Protein AF-A0A239G3A6-F1 (afdb_monomer_lite)

Radius of gyration: 19.01 Å; chains: 1; bounding box: 45×34×50 Å

pLDDT: mean 75.87, std 16.58, range [33.16, 96.88]

Structure (mmCIF, N/CA/C/O backbone):
data_AF-A0A239G3A6-F1
#
_entry.id   AF-A0A239G3A6-F1
#
loop_
_atom_site.group_PDB
_atom_site.id
_atom_site.type_symbol
_atom_site.label_atom_id
_atom_site.label_alt_id
_atom_site.label_comp_id
_atom_site.label_asym_id
_atom_site.label_entity_id
_atom_site.label_seq_id
_atom_site.pdbx_PDB_ins_code
_atom_site.Cartn_x
_atom_site.Cartn_y
_atom_site.Cartn_z
_atom_site.occupancy
_atom_site.B_iso_or_equiv
_atom_site.auth_seq_id
_atom_site.auth_comp_id
_atom_site.auth_asym_id
_atom_site.auth_atom_id
_atom_site.pdbx_PDB_model_num
ATOM 1 N N . MET A 1 1 ? 5.414 -31.200 4.650 1.00 35.84 1 MET A N 1
ATOM 2 C CA . MET A 1 1 ? 6.244 -30.000 4.411 1.00 35.84 1 MET A CA 1
ATOM 3 C C . MET A 1 1 ? 5.392 -28.781 4.725 1.00 35.84 1 MET A C 1
ATOM 5 O O . MET A 1 1 ? 4.551 -28.415 3.920 1.00 35.84 1 MET A O 1
ATOM 9 N N . THR A 1 2 ? 5.525 -28.219 5.922 1.00 33.16 2 THR A N 1
ATOM 10 C CA . THR A 1 2 ? 4.813 -27.003 6.347 1.00 33.16 2 THR A CA 1
ATOM 11 C C . THR A 1 2 ? 5.806 -25.848 6.345 1.00 33.16 2 THR A C 1
ATOM 13 O O . THR A 1 2 ? 6.670 -25.772 7.216 1.00 33.16 2 THR A O 1
ATOM 16 N N . PHE A 1 3 ? 5.716 -24.981 5.337 1.00 40.97 3 PHE A N 1
ATOM 17 C CA . PHE A 1 3 ? 6.444 -23.714 5.286 1.00 40.97 3 PHE A CA 1
ATOM 18 C C . PHE A 1 3 ? 5.805 -22.738 6.285 1.00 40.97 3 PHE A C 1
ATOM 20 O O . PHE A 1 3 ? 4.910 -21.978 5.933 1.00 40.97 3 PHE A O 1
ATOM 27 N N . ASN A 1 4 ? 6.254 -22.764 7.542 1.00 43.81 4 ASN A N 1
ATOM 28 C CA . ASN A 1 4 ? 6.012 -21.667 8.481 1.00 43.81 4 ASN A CA 1
ATOM 29 C C . ASN A 1 4 ? 7.045 -20.569 8.208 1.00 43.81 4 ASN A C 1
ATOM 31 O O . ASN A 1 4 ? 8.070 -20.471 8.880 1.00 43.81 4 ASN A O 1
ATOM 35 N N . GLY A 1 5 ? 6.785 -19.763 7.179 1.00 42.34 5 GLY A N 1
ATOM 36 C CA . GLY A 1 5 ? 7.479 -18.497 6.983 1.00 42.34 5 GLY A CA 1
ATOM 37 C C . GLY A 1 5 ? 7.017 -17.516 8.053 1.00 42.34 5 GLY A C 1
ATOM 38 O O . GLY A 1 5 ? 6.020 -16.824 7.869 1.00 42.34 5 GLY A O 1
ATOM 39 N N . VAL A 1 6 ? 7.720 -17.485 9.184 1.00 44.38 6 VAL A N 1
ATOM 40 C CA . VAL A 1 6 ? 7.606 -16.394 10.153 1.00 44.38 6 VAL A CA 1
ATOM 41 C C . VAL A 1 6 ? 8.054 -15.133 9.425 1.00 44.38 6 VAL A C 1
ATOM 43 O O . VAL A 1 6 ? 9.234 -14.968 9.129 1.00 44.38 6 VAL A O 1
ATOM 46 N N . TYR A 1 7 ? 7.109 -14.262 9.084 1.00 47.41 7 TYR A N 1
ATOM 47 C CA . TYR A 1 7 ? 7.431 -12.922 8.619 1.00 47.41 7 TYR A CA 1
ATOM 48 C C . TYR A 1 7 ? 8.029 -12.177 9.816 1.00 47.41 7 TYR A C 1
ATOM 50 O O . TYR A 1 7 ? 7.297 -11.703 10.683 1.00 47.41 7 TYR A O 1
ATOM 58 N N . SER A 1 8 ? 9.358 -12.161 9.916 1.00 44.41 8 SER A N 1
ATOM 59 C CA . SER A 1 8 ? 10.071 -11.373 10.915 1.00 44.41 8 SER A CA 1
ATOM 60 C C . SER A 1 8 ? 10.140 -9.931 10.409 1.00 44.41 8 SER A C 1
ATOM 62 O O . SER A 1 8 ? 10.847 -9.666 9.435 1.00 44.41 8 SER A O 1
ATOM 64 N N . PRO A 1 9 ? 9.428 -8.964 11.016 1.00 50.06 9 PRO A N 1
ATOM 65 C CA . PRO A 1 9 ? 9.542 -7.564 10.613 1.00 50.06 9 PRO A CA 1
ATOM 66 C C . PRO A 1 9 ? 10.963 -7.005 10.830 1.00 50.06 9 PRO A C 1
ATOM 68 O O . PRO A 1 9 ? 11.313 -5.999 10.212 1.00 50.06 9 PRO A O 1
ATOM 71 N N . MET A 1 10 ? 11.796 -7.668 11.649 1.00 44.66 10 MET A N 1
ATOM 72 C CA . MET A 1 10 ? 13.162 -7.231 11.965 1.00 44.66 10 MET A CA 1
ATOM 73 C C . MET A 1 10 ? 14.193 -7.531 10.868 1.00 44.66 10 MET A C 1
ATOM 75 O O . MET A 1 10 ? 15.123 -6.746 10.719 1.00 44.66 10 MET A O 1
ATOM 79 N N . ASP A 1 11 ? 13.997 -8.548 10.019 1.00 47.81 11 ASP A N 1
ATOM 80 C CA . ASP A 1 11 ? 14.952 -8.854 8.927 1.00 47.81 11 ASP A CA 1
ATOM 81 C C . ASP A 1 11 ? 14.971 -7.769 7.837 1.00 47.81 11 ASP A C 1
ATOM 83 O O . ASP A 1 11 ? 15.853 -7.715 6.984 1.00 47.81 11 ASP A O 1
ATOM 87 N N . SER A 1 12 ? 13.981 -6.876 7.865 1.00 53.81 12 SER A N 1
ATOM 88 C CA . SER A 1 12 ? 13.856 -5.751 6.948 1.00 53.81 12 SER A CA 1
ATOM 89 C C . SER A 1 12 ? 14.387 -4.433 7.521 1.00 53.81 12 SER A C 1
ATOM 91 O O . SER A 1 12 ? 14.243 -3.408 6.865 1.00 53.81 12 SER A O 1
ATOM 93 N N . ALA A 1 13 ? 14.965 -4.394 8.721 1.00 55.19 13 ALA A N 1
ATOM 94 C CA . ALA A 1 13 ? 15.530 -3.156 9.272 1.00 55.19 13 ALA A CA 1
ATOM 95 C C . ALA A 1 13 ? 17.036 -3.025 8.985 1.00 55.19 13 ALA A C 1
ATOM 97 O O . ALA A 1 13 ? 17.482 -1.937 8.633 1.00 55.19 13 ALA A O 1
ATOM 98 N N . ASP A 1 14 ? 17.776 -4.136 9.041 1.00 54.28 14 ASP A N 1
ATOM 99 C CA . ASP A 1 14 ? 19.243 -4.161 8.885 1.00 54.28 14 ASP A CA 1
ATOM 100 C C . ASP A 1 14 ? 19.722 -4.313 7.434 1.00 54.28 14 ASP A C 1
ATOM 102 O O . ASP A 1 14 ? 20.913 -4.221 7.141 1.00 54.28 14 ASP A O 1
ATOM 106 N N . GLU A 1 15 ? 18.803 -4.543 6.498 1.00 60.66 15 GLU A N 1
ATOM 107 C CA . GLU A 1 15 ? 19.148 -4.666 5.090 1.00 60.66 15 GLU A CA 1
ATOM 108 C C . GLU A 1 15 ? 19.317 -3.297 4.424 1.00 60.66 15 GLU A C 1
ATOM 110 O O . GLU A 1 15 ? 18.360 -2.510 4.382 1.00 60.66 15 GLU A O 1
ATOM 115 N N . ASP A 1 16 ? 20.499 -3.074 3.834 1.00 80.12 16 ASP A N 1
ATOM 116 C CA . ASP A 1 16 ? 20.814 -1.900 3.020 1.00 80.12 16 ASP A CA 1
ATOM 117 C C . ASP A 1 16 ? 19.675 -1.632 2.027 1.00 80.12 16 ASP A C 1
ATOM 119 O O . ASP A 1 16 ? 19.235 -2.499 1.258 1.00 80.12 16 ASP A O 1
ATOM 123 N N . ILE A 1 17 ? 19.169 -0.400 2.068 1.00 74.31 17 ILE A N 1
ATOM 124 C CA . ILE A 1 17 ? 18.097 0.070 1.200 1.00 74.31 17 ILE A CA 1
ATOM 125 C C . ILE A 1 17 ? 18.433 -0.172 -0.277 1.00 74.31 17 ILE A C 1
ATOM 127 O O . ILE A 1 17 ? 17.538 -0.506 -1.055 1.00 74.31 17 ILE A O 1
ATOM 131 N N . VAL A 1 18 ? 19.712 -0.089 -0.656 1.00 73.25 18 VAL A N 1
ATOM 132 C CA . VAL A 1 18 ? 20.188 -0.328 -2.023 1.00 73.25 18 VAL A CA 1
ATOM 133 C C . VAL A 1 18 ? 20.012 -1.791 -2.424 1.00 73.25 18 VAL A C 1
ATOM 135 O O . VAL A 1 18 ? 19.474 -2.069 -3.498 1.00 73.25 18 VAL A O 1
ATOM 138 N N . ASP A 1 19 ? 20.403 -2.735 -1.571 1.00 77.00 19 ASP A N 1
ATOM 139 C CA . ASP A 1 19 ? 20.287 -4.168 -1.864 1.00 77.00 19 ASP A CA 1
ATOM 140 C C . ASP A 1 19 ? 18.828 -4.614 -1.922 1.00 77.00 19 ASP A C 1
ATOM 142 O O . ASP A 1 19 ? 18.420 -5.377 -2.807 1.00 77.00 19 ASP A O 1
ATOM 146 N N . ARG A 1 20 ? 17.994 -4.053 -1.047 1.00 77.75 20 ARG A N 1
ATOM 147 C CA . ARG A 1 20 ? 16.549 -4.264 -1.092 1.00 77.75 20 ARG A CA 1
ATOM 148 C C . ARG A 1 20 ? 15.940 -3.758 -2.391 1.00 77.75 20 ARG A C 1
ATOM 150 O O . ARG A 1 20 ? 15.157 -4.477 -3.016 1.00 77.75 20 ARG A O 1
ATOM 157 N N . LEU A 1 21 ? 16.302 -2.544 -2.808 1.00 74.75 21 LEU A N 1
ATOM 158 C CA . LEU A 1 21 ? 15.837 -1.954 -4.062 1.00 74.75 21 LEU A CA 1
ATOM 159 C C . LEU A 1 21 ? 16.301 -2.778 -5.264 1.00 74.75 21 LEU A C 1
ATOM 161 O O . LEU A 1 21 ? 15.486 -3.059 -6.139 1.00 74.75 21 LEU A O 1
ATOM 165 N N . ARG A 1 22 ? 17.551 -3.257 -5.274 1.00 76.75 22 ARG A N 1
ATOM 166 C CA . ARG A 1 22 ? 18.077 -4.136 -6.331 1.00 76.75 22 ARG A CA 1
ATOM 167 C C . ARG A 1 22 ? 17.282 -5.427 -6.457 1.00 76.75 22 ARG A C 1
ATOM 169 O O . ARG A 1 22 ? 16.811 -5.736 -7.545 1.00 76.75 22 ARG A O 1
ATOM 176 N N . ARG A 1 23 ? 17.053 -6.153 -5.357 1.00 81.38 23 ARG A N 1
ATOM 177 C CA . ARG A 1 23 ? 16.260 -7.398 -5.397 1.00 81.38 23 ARG A CA 1
ATOM 178 C C . ARG A 1 23 ? 14.828 -7.147 -5.843 1.00 81.38 23 ARG A C 1
ATOM 180 O O . ARG A 1 23 ? 14.238 -7.978 -6.529 1.00 81.38 23 ARG A O 1
ATOM 187 N N . ARG A 1 24 ? 14.257 -6.010 -5.451 1.00 76.38 24 ARG A N 1
ATOM 188 C CA . ARG A 1 24 ? 12.902 -5.630 -5.850 1.00 76.38 24 ARG A CA 1
ATOM 189 C C . ARG A 1 24 ? 12.837 -5.274 -7.335 1.00 76.38 24 ARG A C 1
ATOM 191 O O . ARG A 1 24 ? 11.909 -5.721 -7.997 1.00 76.38 24 ARG A O 1
ATOM 198 N N . ALA A 1 25 ? 13.847 -4.583 -7.860 1.00 73.88 25 ALA A N 1
ATOM 199 C CA . ALA A 1 25 ? 13.998 -4.325 -9.288 1.00 73.88 25 ALA A CA 1
ATOM 200 C C . ALA A 1 25 ? 14.161 -5.630 -10.085 1.00 73.88 25 ALA A C 1
ATOM 202 O O . ALA A 1 25 ? 13.495 -5.796 -11.098 1.00 73.88 25 ALA A O 1
ATOM 203 N N . THR A 1 26 ? 14.953 -6.596 -9.603 1.00 81.56 26 THR A N 1
ATOM 204 C CA . THR A 1 26 ? 15.060 -7.929 -10.226 1.00 81.56 26 THR A CA 1
ATOM 205 C C . THR A 1 26 ? 13.699 -8.616 -10.316 1.00 81.56 26 THR A C 1
ATOM 207 O O . THR A 1 26 ? 13.288 -9.009 -11.400 1.00 81.56 26 THR A O 1
ATOM 210 N N . ARG A 1 27 ? 12.939 -8.664 -9.214 1.00 81.25 27 ARG A N 1
ATOM 211 C CA . ARG A 1 27 ? 11.586 -9.248 -9.222 1.00 81.25 27 ARG A CA 1
ATOM 212 C C . ARG A 1 27 ? 10.610 -8.491 -10.127 1.00 81.25 27 ARG A C 1
ATOM 214 O O . ARG A 1 27 ? 9.687 -9.098 -10.657 1.00 81.25 27 ARG A O 1
ATOM 221 N N . ALA A 1 28 ? 10.767 -7.172 -10.256 1.00 73.88 28 ALA A N 1
ATOM 222 C CA . ALA A 1 28 ? 9.947 -6.369 -11.157 1.00 73.88 28 ALA A CA 1
ATOM 223 C C . ALA A 1 28 ? 10.242 -6.716 -12.624 1.00 73.88 28 ALA A C 1
ATOM 225 O O . ALA A 1 28 ? 9.298 -6.915 -13.380 1.00 73.88 28 ALA A O 1
ATOM 226 N N . ARG A 1 29 ? 11.520 -6.886 -12.995 1.00 75.06 29 ARG A N 1
ATOM 227 C CA . ARG A 1 29 ? 11.923 -7.365 -14.331 1.00 75.06 29 ARG A CA 1
ATOM 228 C C . ARG A 1 29 ? 11.362 -8.754 -14.633 1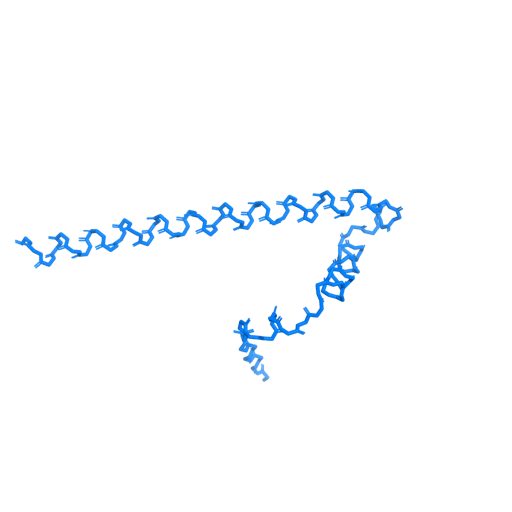.00 75.06 29 ARG A C 1
ATOM 230 O O . ARG A 1 29 ? 10.868 -8.974 -15.728 1.00 75.06 29 ARG A O 1
ATOM 237 N N . ASP A 1 30 ? 11.365 -9.657 -13.653 1.00 79.81 30 ASP A N 1
ATOM 238 C CA . ASP A 1 30 ? 10.787 -10.999 -13.821 1.00 79.81 30 ASP A CA 1
ATOM 239 C C . ASP A 1 30 ? 9.262 -10.962 -14.035 1.00 79.81 30 ASP A C 1
ATOM 241 O O . ASP A 1 30 ? 8.702 -11.819 -14.717 1.00 79.81 30 ASP A O 1
ATOM 245 N N . ARG A 1 31 ? 8.573 -9.982 -13.433 1.00 76.50 31 ARG A N 1
ATOM 246 C CA . ARG A 1 31 ? 7.116 -9.809 -13.551 1.00 76.50 31 ARG A CA 1
ATOM 247 C C . ARG A 1 31 ? 6.707 -9.116 -14.851 1.00 76.50 31 ARG A C 1
ATOM 249 O O . ARG A 1 31 ? 5.642 -9.429 -15.376 1.00 76.50 31 ARG A O 1
ATOM 256 N N . TYR A 1 32 ? 7.534 -8.196 -15.338 1.00 72.06 32 TYR A N 1
ATOM 257 C CA . TYR A 1 32 ? 7.299 -7.396 -16.538 1.00 72.06 32 TYR A CA 1
ATOM 258 C C . TYR A 1 32 ? 8.472 -7.583 -17.515 1.00 72.06 32 TYR A C 1
ATOM 260 O O . TYR A 1 32 ? 9.298 -6.681 -17.664 1.00 72.06 32 TYR A O 1
ATOM 268 N N . PRO A 1 33 ? 8.592 -8.769 -18.146 1.00 74.31 33 PRO A N 1
ATOM 269 C CA . PRO A 1 33 ? 9.729 -9.090 -19.008 1.00 74.31 33 PRO A CA 1
ATOM 270 C C . PRO A 1 33 ? 9.801 -8.189 -20.247 1.00 74.31 33 PRO A C 1
ATOM 272 O O . PRO A 1 33 ? 10.898 -7.877 -20.703 1.00 74.31 33 PRO A O 1
ATOM 275 N N . ASP A 1 34 ? 8.652 -7.731 -20.748 1.00 80.19 34 ASP A N 1
ATOM 276 C CA . ASP A 1 34 ? 8.558 -6.856 -21.923 1.00 80.19 34 ASP A CA 1
ATOM 277 C C . ASP A 1 34 ? 9.061 -5.428 -21.638 1.00 80.19 34 ASP A C 1
ATOM 279 O O . ASP A 1 34 ? 9.559 -4.754 -22.536 1.00 80.19 34 ASP A O 1
ATOM 283 N N . ASP A 1 35 ? 9.011 -5.004 -20.371 1.00 74.25 35 ASP A N 1
ATOM 284 C CA . ASP A 1 35 ? 9.455 -3.687 -19.898 1.00 74.25 35 ASP A CA 1
ATOM 285 C C . ASP A 1 35 ? 10.791 -3.774 -19.136 1.00 74.25 35 ASP A C 1
ATOM 287 O O . ASP A 1 35 ? 11.224 -2.820 -18.485 1.00 74.25 35 ASP A O 1
ATOM 291 N N . ALA A 1 36 ? 11.469 -4.928 -19.187 1.00 72.06 36 ALA A N 1
ATOM 292 C CA . ALA A 1 36 ? 12.648 -5.213 -18.371 1.00 72.06 36 ALA A CA 1
ATOM 293 C C . ALA A 1 36 ? 13.843 -4.292 -18.669 1.00 72.06 36 ALA A C 1
ATOM 295 O O . ALA A 1 36 ? 14.738 -4.168 -17.824 1.00 72.06 36 ALA A O 1
ATOM 296 N N . ASP A 1 37 ? 13.862 -3.670 -19.847 1.00 77.25 37 ASP A N 1
ATOM 297 C CA . ASP A 1 37 ? 14.894 -2.730 -20.287 1.00 77.25 37 ASP A CA 1
ATOM 298 C C . ASP A 1 37 ? 14.472 -1.257 -20.140 1.00 77.25 37 ASP A C 1
ATOM 300 O O . ASP A 1 37 ? 15.283 -0.367 -20.399 1.00 77.25 37 ASP A O 1
ATOM 304 N N . ASP A 1 38 ? 13.252 -0.983 -19.655 1.00 80.00 38 ASP A N 1
ATOM 305 C CA . ASP A 1 38 ? 12.804 0.360 -19.280 1.00 80.00 38 ASP A CA 1
ATOM 306 C C . ASP A 1 38 ? 12.774 0.537 -17.747 1.00 80.00 38 ASP A C 1
ATOM 308 O O . ASP A 1 38 ? 11.764 0.276 -17.078 1.00 80.00 38 ASP A O 1
ATOM 312 N N . PRO A 1 39 ? 13.867 1.039 -17.145 1.00 72.50 39 PRO A N 1
ATOM 313 C CA . PRO A 1 39 ? 13.931 1.259 -15.705 1.00 72.50 39 PRO A CA 1
ATOM 314 C C . PRO A 1 39 ? 12.911 2.291 -15.205 1.00 72.50 39 PRO A C 1
ATOM 316 O O . PRO A 1 39 ? 12.544 2.248 -14.031 1.00 72.50 39 PRO A O 1
ATOM 319 N N . THR A 1 40 ? 12.433 3.200 -16.060 1.00 76.44 40 THR A N 1
ATOM 320 C CA . THR A 1 40 ? 11.454 4.223 -15.666 1.00 76.44 40 THR A CA 1
ATOM 321 C C . THR A 1 40 ? 10.096 3.582 -15.419 1.00 76.44 40 THR A C 1
ATOM 323 O O . THR A 1 40 ? 9.474 3.841 -14.387 1.00 76.44 40 THR A O 1
ATOM 326 N N . THR A 1 41 ? 9.677 2.683 -16.310 1.00 76.56 41 THR A N 1
ATOM 327 C CA . THR A 1 41 ? 8.434 1.914 -16.178 1.00 76.56 41 THR A CA 1
ATOM 328 C C . THR A 1 41 ? 8.475 0.982 -14.9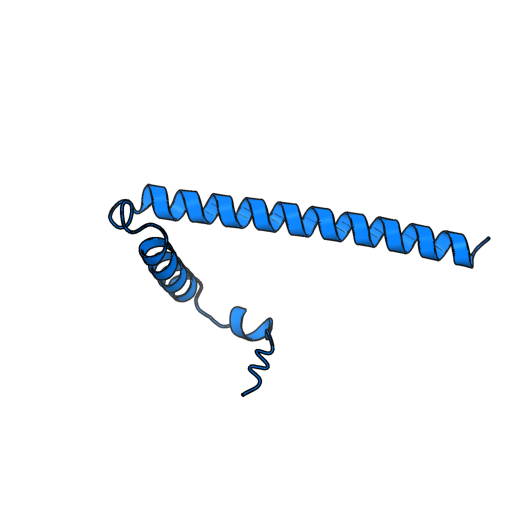66 1.00 76.56 41 THR A C 1
ATOM 330 O O . THR A 1 41 ? 7.535 0.964 -14.169 1.00 76.56 41 THR A O 1
ATOM 333 N N . LEU A 1 42 ? 9.595 0.290 -14.733 1.00 73.25 42 LEU A N 1
ATOM 334 C CA . LEU A 1 42 ? 9.757 -0.589 -13.566 1.00 73.25 42 LEU A CA 1
ATOM 335 C C . LEU A 1 42 ? 9.705 0.173 -12.231 1.00 73.25 42 LEU A C 1
ATOM 337 O O . LEU A 1 42 ? 9.060 -0.277 -11.281 1.00 73.25 42 LEU A O 1
ATOM 341 N N . VAL A 1 43 ? 10.373 1.328 -12.143 1.00 76.75 43 VAL A N 1
ATOM 342 C CA . VAL A 1 43 ? 10.341 2.177 -10.940 1.00 76.75 43 VAL A CA 1
ATOM 343 C C . VAL A 1 43 ? 8.961 2.810 -10.756 1.00 76.75 43 VAL A C 1
ATOM 345 O O . VAL A 1 43 ? 8.455 2.825 -9.635 1.00 76.75 43 VAL A O 1
ATOM 348 N N . GLY A 1 44 ? 8.324 3.273 -11.835 1.00 75.94 44 GLY A N 1
ATOM 349 C CA . GLY A 1 44 ? 6.962 3.808 -11.805 1.00 75.94 44 GLY A CA 1
ATOM 350 C C . GLY A 1 44 ? 5.946 2.787 -11.287 1.00 75.94 44 GLY A C 1
ATOM 351 O O . GLY A 1 44 ? 5.169 3.097 -10.384 1.00 75.94 44 GLY A O 1
ATOM 352 N N . GLY A 1 45 ? 6.014 1.543 -11.773 1.00 76.06 45 GLY A N 1
ATOM 353 C CA . GLY A 1 45 ? 5.186 0.442 -11.276 1.00 76.06 45 GLY A CA 1
ATOM 354 C C . GLY A 1 45 ? 5.441 0.133 -9.799 1.00 76.06 45 GLY A C 1
ATOM 355 O O . GLY A 1 45 ? 4.502 -0.067 -9.031 1.00 76.06 45 GLY A O 1
ATOM 356 N N . LEU A 1 46 ? 6.703 0.175 -9.362 1.00 78.38 46 LEU A N 1
ATOM 357 C CA . LEU A 1 46 ? 7.042 -0.040 -7.958 1.00 78.38 46 LEU A CA 1
ATOM 358 C C . LEU A 1 46 ? 6.481 1.062 -7.041 1.00 78.38 46 LEU A C 1
ATOM 360 O O . LEU A 1 46 ? 6.022 0.757 -5.940 1.00 78.38 46 LEU A O 1
ATOM 364 N N . ILE A 1 47 ? 6.512 2.325 -7.472 1.00 80.00 47 ILE A N 1
ATOM 365 C CA . ILE A 1 47 ? 5.911 3.444 -6.729 1.00 80.00 47 ILE A CA 1
ATOM 366 C C . ILE A 1 47 ? 4.401 3.232 -6.597 1.00 80.00 47 ILE A C 1
ATOM 368 O O . ILE A 1 47 ? 3.885 3.290 -5.480 1.00 80.00 47 ILE A O 1
ATOM 372 N N . ALA A 1 48 ? 3.718 2.901 -7.696 1.00 77.38 48 ALA A N 1
ATOM 373 C CA . ALA A 1 48 ? 2.282 2.627 -7.686 1.00 77.38 48 ALA A CA 1
ATOM 374 C C . ALA A 1 48 ? 1.917 1.478 -6.724 1.00 77.38 48 ALA A C 1
ATOM 376 O O . ALA A 1 48 ? 0.967 1.596 -5.946 1.00 77.38 48 ALA A O 1
ATOM 377 N N . ASP A 1 49 ? 2.713 0.403 -6.706 1.00 81.00 49 ASP A N 1
ATOM 378 C CA . ASP A 1 49 ? 2.541 -0.717 -5.773 1.00 81.00 49 ASP A CA 1
ATOM 379 C C . ASP A 1 49 ? 2.661 -0.265 -4.303 1.00 81.00 49 ASP A C 1
ATOM 381 O O . ASP A 1 49 ? 1.881 -0.693 -3.444 1.00 81.00 49 ASP A O 1
ATOM 385 N N . TYR A 1 50 ? 3.628 0.604 -3.985 1.00 82.50 50 TYR A N 1
ATOM 386 C CA . TYR A 1 50 ? 3.794 1.131 -2.627 1.00 82.50 50 TYR A CA 1
ATOM 387 C C . TYR A 1 50 ? 2.664 2.074 -2.217 1.00 82.50 50 TYR A C 1
ATOM 389 O O . TYR A 1 50 ? 2.203 1.997 -1.078 1.00 82.50 50 TYR A O 1
ATOM 397 N N . GLU A 1 51 ? 2.202 2.940 -3.116 1.00 85.06 51 GLU A N 1
ATOM 398 C CA . GLU A 1 51 ? 1.070 3.832 -2.854 1.00 85.06 51 GLU A CA 1
ATOM 399 C C . GLU A 1 51 ? -0.216 3.036 -2.603 1.00 85.06 51 GLU A C 1
ATOM 401 O O . GLU A 1 51 ? -0.942 3.308 -1.642 1.00 85.06 51 GLU A O 1
ATOM 406 N N . ALA A 1 52 ? -0.468 1.991 -3.398 1.00 8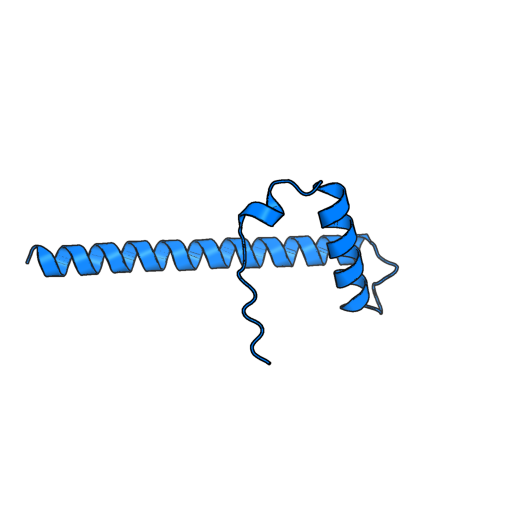4.31 52 ALA A N 1
ATOM 407 C CA . ALA A 1 52 ? -1.591 1.083 -3.188 1.00 84.31 52 ALA A CA 1
ATOM 408 C C . ALA A 1 52 ? -1.506 0.375 -1.826 1.00 84.31 52 ALA A C 1
ATOM 410 O O . ALA A 1 52 ? -2.491 0.335 -1.083 1.00 84.31 52 ALA A O 1
ATOM 411 N N . ALA A 1 53 ? -0.322 -0.126 -1.458 1.00 84.12 53 ALA A N 1
ATOM 412 C CA . ALA A 1 53 ? -0.098 -0.752 -0.158 1.00 84.12 53 ALA A CA 1
ATOM 413 C C . ALA A 1 53 ? -0.293 0.234 1.008 1.00 84.12 53 ALA A C 1
ATOM 415 O O . ALA A 1 53 ? -0.913 -0.114 2.014 1.00 84.12 53 ALA A O 1
ATOM 416 N N . ALA A 1 54 ? 0.189 1.473 0.878 1.00 88.31 54 ALA A N 1
ATOM 417 C CA . ALA A 1 54 ? 0.018 2.512 1.892 1.00 88.31 54 ALA A CA 1
ATOM 418 C C . ALA A 1 54 ? -1.463 2.867 2.100 1.00 88.31 54 ALA A C 1
ATOM 420 O O . ALA A 1 54 ? -1.928 2.956 3.240 1.00 88.31 54 ALA A O 1
ATOM 421 N N . ASN A 1 55 ? -2.222 2.993 1.009 1.00 89.31 55 ASN A N 1
ATOM 422 C CA . ASN A 1 55 ? -3.664 3.221 1.060 1.00 89.31 55 ASN A CA 1
ATOM 423 C C . ASN A 1 55 ? -4.404 2.056 1.730 1.00 89.31 55 ASN A C 1
ATOM 425 O O . ASN A 1 55 ? -5.314 2.280 2.529 1.00 89.31 55 ASN A O 1
ATOM 429 N N . GLU A 1 56 ? -3.996 0.814 1.469 1.00 90.69 56 GLU A N 1
ATOM 430 C CA . GLU A 1 56 ? -4.601 -0.352 2.116 1.00 90.69 56 GLU A CA 1
ATOM 431 C C . GLU A 1 56 ? -4.328 -0.391 3.622 1.00 90.69 56 GLU A C 1
ATOM 433 O O . GLU A 1 56 ? -5.246 -0.589 4.421 1.00 90.69 56 GLU A O 1
ATOM 438 N N . ILE A 1 57 ? -3.094 -0.098 4.036 1.00 90.69 57 ILE A N 1
ATOM 439 C CA . ILE A 1 57 ? -2.740 0.039 5.454 1.00 90.69 57 ILE A CA 1
ATOM 440 C C . ILE A 1 57 ? -3.587 1.129 6.117 1.00 90.69 57 ILE A C 1
ATOM 442 O O . ILE A 1 57 ? -4.082 0.942 7.233 1.00 90.69 57 ILE A O 1
ATOM 446 N N . GLN A 1 58 ? -3.794 2.255 5.430 1.00 88.88 58 GLN A N 1
ATOM 447 C CA . GLN A 1 58 ? -4.633 3.334 5.932 1.00 88.88 58 GLN A CA 1
ATOM 448 C C . GLN A 1 58 ? -6.077 2.874 6.164 1.00 88.88 58 GLN A C 1
ATOM 450 O O . GLN A 1 58 ? -6.618 3.145 7.240 1.00 88.88 58 GLN A O 1
ATOM 455 N N . ARG A 1 59 ? -6.668 2.150 5.202 1.00 93.19 59 ARG A N 1
ATOM 456 C CA . ARG A 1 59 ? -8.026 1.591 5.308 1.00 93.19 59 ARG A CA 1
ATOM 457 C C . ARG A 1 59 ? -8.155 0.623 6.480 1.00 93.19 59 ARG A C 1
ATOM 459 O O . ARG A 1 59 ? -9.069 0.766 7.290 1.00 93.19 59 ARG A O 1
ATOM 466 N N . MET A 1 60 ? -7.215 -0.312 6.618 1.00 94.44 60 MET A N 1
ATOM 467 C CA . MET A 1 60 ? -7.207 -1.271 7.729 1.00 94.44 60 MET A 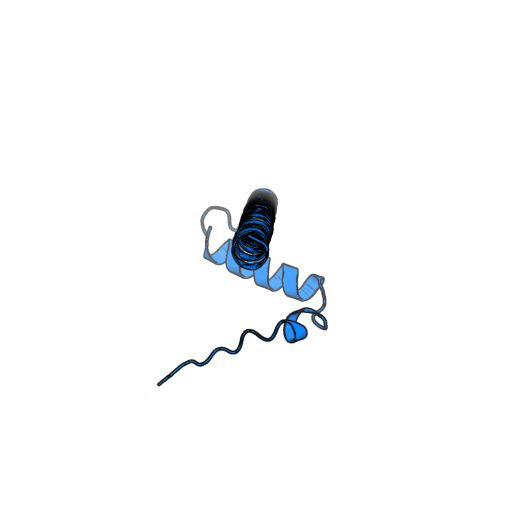CA 1
ATOM 468 C C . MET A 1 60 ? -7.113 -0.570 9.088 1.00 94.44 60 MET A C 1
ATOM 470 O O . MET A 1 60 ? -7.815 -0.932 10.033 1.00 94.44 60 MET A O 1
ATOM 474 N N . ARG A 1 61 ? -6.280 0.471 9.193 1.00 95.75 61 ARG A N 1
ATOM 475 C CA . ARG A 1 61 ? -6.133 1.252 10.425 1.00 95.75 61 ARG A CA 1
ATOM 476 C C . ARG A 1 61 ? -7.431 1.946 10.828 1.00 95.75 61 ARG A C 1
ATOM 478 O O . ARG A 1 61 ? -7.749 1.994 12.015 1.00 95.75 61 ARG A O 1
ATOM 485 N N . ASP A 1 62 ? -8.161 2.495 9.866 1.00 96.50 62 ASP A N 1
ATOM 486 C CA . ASP A 1 62 ? -9.416 3.190 10.146 1.00 96.50 62 ASP A CA 1
ATOM 487 C C . ASP A 1 62 ? -10.520 2.197 10.535 1.00 96.50 62 ASP A C 1
ATOM 489 O O . ASP A 1 62 ? -11.194 2.406 11.543 1.00 96.50 62 ASP A O 1
ATOM 493 N N . ALA A 1 63 ? -10.591 1.042 9.865 1.00 95.06 63 ALA A N 1
ATOM 494 C CA . ALA A 1 63 ? -11.483 -0.049 10.258 1.00 95.06 63 ALA A CA 1
ATOM 495 C C . ALA A 1 63 ? -11.219 -0.543 11.696 1.00 95.06 63 ALA A C 1
ATOM 497 O O . ALA A 1 63 ? -12.158 -0.744 12.466 1.00 95.06 63 ALA A O 1
ATOM 498 N N . LEU A 1 64 ? -9.950 -0.680 12.102 1.00 96.38 64 LEU A N 1
ATOM 499 C CA . LEU A 1 64 ? -9.584 -1.057 13.476 1.00 96.38 64 LEU A CA 1
ATOM 500 C C . LEU A 1 64 ? -9.983 0.009 14.508 1.00 96.38 64 LEU A C 1
ATOM 502 O O . LEU A 1 64 ? -10.442 -0.318 15.608 1.00 96.38 64 LEU A O 1
ATOM 506 N N . LYS A 1 65 ? -9.841 1.295 14.172 1.00 96.81 65 LYS A N 1
ATOM 507 C CA . LYS A 1 65 ? -10.301 2.390 15.039 1.00 96.81 65 LYS A CA 1
ATOM 508 C C . LYS A 1 65 ? -11.815 2.359 15.207 1.00 96.81 65 LYS A C 1
ATOM 510 O O . LYS A 1 65 ? -12.307 2.527 16.320 1.00 96.81 65 LYS A O 1
ATOM 515 N N . ASP A 1 66 ? -12.555 2.115 14.137 1.00 96.88 66 ASP A N 1
ATOM 516 C CA . ASP A 1 66 ? -14.010 2.055 14.212 1.00 96.88 66 ASP A CA 1
ATOM 517 C C . ASP A 1 66 ? -14.491 0.822 14.975 1.00 96.88 66 ASP A C 1
ATOM 519 O O . ASP A 1 66 ? -15.379 0.942 15.822 1.00 96.88 66 ASP A O 1
ATOM 523 N N . LEU A 1 67 ? -13.840 -0.328 14.784 1.00 95.56 67 LEU A N 1
ATOM 524 C CA . LEU A 1 67 ? -14.108 -1.532 15.566 1.00 95.56 67 LEU A CA 1
ATOM 525 C C . LEU A 1 67 ? -13.849 -1.310 17.062 1.00 95.56 67 LEU A C 1
ATOM 527 O O . LEU A 1 67 ? -14.690 -1.655 17.891 1.00 95.56 67 LEU A O 1
ATOM 531 N N . SER A 1 68 ? -12.721 -0.693 17.425 1.00 95.00 68 SER A N 1
ATOM 532 C CA . SER A 1 68 ? -12.418 -0.412 18.836 1.00 95.00 68 SER A CA 1
ATOM 533 C C . SER A 1 68 ? -13.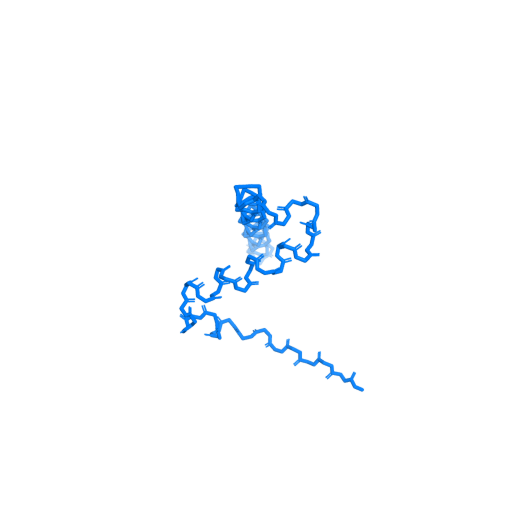434 0.552 19.457 1.00 95.00 68 SER A C 1
ATOM 535 O O . SER A 1 68 ? -13.915 0.297 20.559 1.00 95.00 68 SER A O 1
ATOM 537 N N . ARG A 1 69 ? -13.860 1.598 18.733 1.00 95.62 69 ARG A N 1
ATOM 538 C CA . ARG A 1 69 ? -14.943 2.502 19.169 1.00 95.62 69 ARG A CA 1
ATOM 539 C C . ARG A 1 69 ? -16.265 1.769 19.387 1.00 95.62 69 ARG A C 1
ATOM 541 O O . ARG A 1 69 ? -16.963 2.071 20.352 1.00 95.62 69 ARG A O 1
ATOM 548 N N . GLN A 1 70 ? -16.625 0.838 18.505 1.00 94.44 70 GLN A N 1
ATOM 549 C CA . GLN A 1 70 ? -17.841 0.033 18.655 1.00 94.44 70 GLN A CA 1
ATOM 550 C C . GLN A 1 70 ? -17.757 -0.872 19.887 1.00 94.44 70 GLN A C 1
ATOM 552 O O . GLN A 1 70 ? -18.677 -0.864 20.701 1.00 94.44 70 GLN A O 1
ATOM 557 N N . ALA A 1 71 ? -16.638 -1.575 20.076 1.00 92.06 71 ALA A N 1
ATOM 558 C CA . ALA A 1 71 ? -16.419 -2.429 21.242 1.00 92.06 71 ALA A CA 1
ATOM 559 C C . ALA A 1 71 ? -16.496 -1.640 22.564 1.00 92.06 71 ALA A C 1
ATOM 561 O O . ALA A 1 71 ? -17.168 -2.063 23.501 1.00 92.06 71 ALA A O 1
ATOM 56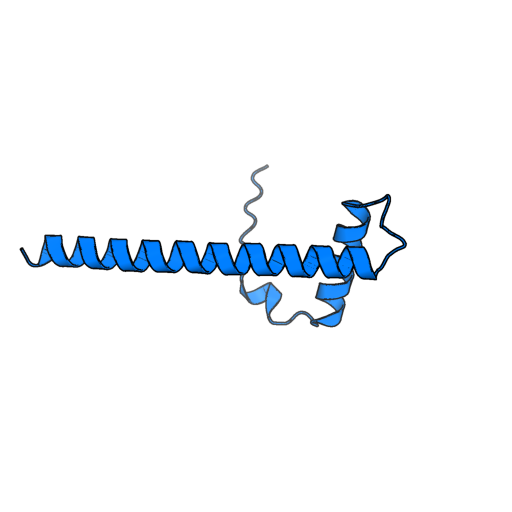2 N N . LEU A 1 72 ? -15.882 -0.452 22.611 1.00 93.62 72 LEU A N 1
ATOM 563 C CA . LEU A 1 72 ? -15.952 0.458 23.760 1.00 93.62 72 LEU A CA 1
ATOM 564 C C . LEU A 1 72 ? -17.386 0.909 24.067 1.00 93.62 72 LEU A C 1
ATOM 566 O O . LEU A 1 72 ? -17.770 0.954 25.231 1.00 93.62 72 LEU A O 1
ATOM 570 N N . ARG A 1 73 ? -18.195 1.215 23.045 1.00 92.75 73 ARG A N 1
ATOM 571 C CA . ARG A 1 73 ? -19.609 1.581 23.241 1.00 92.75 73 ARG A CA 1
ATOM 572 C C . ARG A 1 73 ? -20.431 0.433 23.818 1.00 92.75 73 ARG A C 1
ATOM 574 O O . ARG A 1 73 ? -21.261 0.688 24.676 1.00 92.75 73 ARG A O 1
ATOM 581 N N . VAL A 1 74 ? -20.188 -0.800 23.373 1.00 93.31 74 VAL A N 1
ATOM 582 C CA . VAL A 1 74 ? -20.877 -1.993 23.895 1.00 93.31 74 VAL A CA 1
ATOM 583 C C . VAL A 1 74 ? -20.495 -2.279 25.351 1.00 93.31 74 VAL A C 1
ATOM 585 O O . VAL A 1 74 ? -21.324 -2.769 26.100 1.00 93.31 74 VAL A O 1
ATOM 588 N N . MET A 1 75 ? -19.263 -1.976 25.770 1.00 80.88 75 MET A N 1
ATOM 589 C CA . MET A 1 75 ? -18.828 -2.176 27.161 1.00 80.88 75 MET A CA 1
ATOM 590 C C . MET A 1 75 ? -19.326 -1.101 28.140 1.00 80.88 75 MET A C 1
ATOM 592 O O . MET A 1 75 ? -19.349 -1.354 29.341 1.00 80.88 75 MET A O 1
ATOM 596 N N . LEU A 1 76 ? -19.647 0.103 27.654 1.00 86.88 76 LEU A N 1
ATOM 597 C CA . LEU A 1 76 ? -20.038 1.252 28.485 1.00 86.88 76 LEU A CA 1
ATOM 598 C C . LEU A 1 76 ? -21.553 1.523 28.504 1.00 86.88 76 LEU A C 1
ATOM 600 O O . LEU A 1 76 ? -21.986 2.386 29.269 1.00 86.88 76 LEU A O 1
ATOM 604 N N . GLY A 1 77 ? -22.327 0.850 27.649 1.00 66.50 77 GLY A N 1
ATOM 605 C CA . GLY A 1 77 ? -23.794 0.902 27.603 1.00 66.50 77 GLY A CA 1
ATOM 606 C C . GLY A 1 77 ? -24.418 -0.364 28.164 1.00 66.50 77 GLY A C 1
ATOM 607 O O . GLY A 1 77 ? -25.562 -0.255 28.655 1.00 66.50 77 GLY A O 1
#

Foldseek 3Di:
DDPPPPPDPVVVPPDDPVVVVVVQLVVLCVVCVVCNVPVVVSVVVVVVVVVVVVVVVVVVVVVVVVVVVVVVVVVVD

Secondary structure (DSSP, 8-state):
--------GGGGTSS-HHHHHHHHHHHHHHH-GGGTT-HHHHHHHHHHHHHHHHHHHHHHHHHHHHHHHHHHHHHH-

Sequence (77 aa):
MTFNGVYSPMDSADEDIVDRLRRRATRARDRYPDDADDPTTLVGGLIADYEAAANEIQRMRDALKDLSRQALRVMLG